Protein AF-A0A3B8JWB8-F1 (afdb_monomer_lite)

Secondary structure (DSSP, 8-state):
-----TT-HHHHHHHHTT-PPPP--GGGSHHHHHHHHHHHHHTTS--SHHHHHHHHHTSHHHHTT----HHHHHHHHHHTTSEEPPPSSSTT-TT--EE-HHHHHHHHHH---GGG-S--------

Foldseek 3Di:
DDDDPPVPVVVVVVVVVVDDDDDDDPLLDQLVVLLVVQVCQAVVVAFALVSSVVVCCPDPCVVVVSHPDSNVQVVLCCLQQQKDQDDCPDDDGRGGIHGDPCVCCCNPPPSDHSVPPNDPPDDDDD

Structure (mmCIF, N/CA/C/O backbone):
data_AF-A0A3B8JWB8-F1
#
_entry.id   AF-A0A3B8JWB8-F1
#
loop_
_atom_site.group_PDB
_atom_site.id
_atom_site.type_symbol
_atom_site.label_atom_id
_atom_site.label_alt_id
_atom_site.label_comp_id
_atom_site.label_asym_id
_atom_site.label_entity_id
_atom_site.label_seq_id
_atom_site.pdbx_PDB_ins_code
_atom_site.Cartn_x
_atom_site.Cartn_y
_atom_site.Cartn_z
_atom_site.occupancy
_atom_site.B_iso_or_equiv
_atom_site.auth_seq_id
_atom_site.auth_comp_id
_atom_site.auth_asym_id
_atom_site.auth_atom_id
_atom_site.pdbx_PDB_model_num
ATOM 1 N N . MET A 1 1 ? 32.759 -2.093 -20.217 1.00 49.91 1 MET A N 1
ATOM 2 C CA . MET A 1 1 ? 32.589 -2.837 -21.485 1.00 49.91 1 MET A CA 1
ATOM 3 C C . MET A 1 1 ? 31.360 -3.727 -21.332 1.00 49.91 1 MET A C 1
ATOM 5 O O . MET A 1 1 ? 31.339 -4.521 -20.402 1.00 49.91 1 MET A O 1
ATOM 9 N N . LEU A 1 2 ? 30.308 -3.534 -22.136 1.00 58.00 2 LEU A N 1
ATOM 10 C CA . LEU A 1 2 ? 29.061 -4.302 -22.014 1.00 58.00 2 LEU A CA 1
ATOM 11 C C . LEU A 1 2 ? 29.208 -5.618 -22.796 1.00 58.00 2 LEU A C 1
ATOM 13 O O . LEU A 1 2 ? 29.327 -5.595 -24.020 1.00 58.00 2 LEU A O 1
ATOM 17 N N . ILE A 1 3 ? 29.237 -6.759 -22.108 1.00 72.62 3 ILE A N 1
ATOM 18 C CA . ILE A 1 3 ? 29.270 -8.078 -22.755 1.00 72.62 3 ILE A CA 1
ATOM 19 C C . ILE A 1 3 ? 27.821 -8.473 -23.054 1.00 72.62 3 ILE A C 1
ATOM 21 O O . ILE A 1 3 ? 27.103 -8.941 -22.175 1.00 72.62 3 ILE A O 1
ATOM 25 N N . ALA A 1 4 ? 27.372 -8.240 -24.289 1.00 67.62 4 ALA A N 1
ATOM 26 C CA . ALA A 1 4 ? 26.043 -8.648 -24.738 1.00 67.62 4 ALA A CA 1
ATOM 27 C C . ALA A 1 4 ? 26.100 -10.036 -25.412 1.00 67.62 4 ALA A C 1
ATOM 29 O O . ALA A 1 4 ? 26.981 -10.275 -26.247 1.00 67.62 4 ALA A O 1
ATOM 30 N N . PRO A 1 5 ? 25.165 -10.955 -25.110 1.00 70.38 5 PRO A N 1
ATOM 31 C CA . PRO A 1 5 ? 25.102 -12.257 -25.764 1.00 70.38 5 PRO A CA 1
ATOM 32 C C . PRO A 1 5 ? 24.931 -12.123 -27.286 1.00 70.38 5 PRO A C 1
ATOM 34 O O . PRO A 1 5 ? 24.107 -11.342 -27.766 1.00 70.38 5 PRO A O 1
ATOM 37 N N . ARG A 1 6 ? 25.665 -12.929 -28.069 1.00 67.94 6 ARG A N 1
ATOM 38 C CA . ARG A 1 6 ? 25.719 -12.830 -29.548 1.00 67.94 6 ARG A CA 1
ATOM 39 C C . ARG A 1 6 ? 24.367 -13.007 -30.263 1.00 67.94 6 ARG A C 1
ATOM 41 O O . ARG A 1 6 ? 24.278 -12.658 -31.438 1.00 67.94 6 ARG A O 1
ATOM 48 N N . TRP A 1 7 ? 23.343 -13.525 -29.584 1.00 71.94 7 TRP A N 1
ATOM 49 C CA . TRP A 1 7 ? 21.997 -13.777 -30.116 1.00 71.94 7 TRP A CA 1
ATOM 50 C C . TRP A 1 7 ? 21.035 -12.584 -29.971 1.00 71.94 7 TRP A C 1
ATOM 52 O O . TRP A 1 7 ? 20.008 -12.552 -30.637 1.00 71.94 7 TRP A O 1
ATOM 62 N N . LYS A 1 8 ? 21.395 -11.552 -29.194 1.00 70.25 8 LYS A N 1
ATOM 63 C CA . LYS A 1 8 ? 20.576 -10.348 -28.956 1.00 70.25 8 LYS A CA 1
ATOM 64 C C . LYS A 1 8 ? 21.179 -9.090 -29.596 1.00 70.25 8 LYS A C 1
ATOM 66 O O . LYS A 1 8 ? 21.226 -8.018 -28.999 1.00 70.25 8 LYS A O 1
ATOM 71 N N . LYS A 1 9 ? 21.668 -9.201 -30.839 1.00 67.44 9 LYS A N 1
ATOM 72 C CA . LYS A 1 9 ? 22.341 -8.088 -31.550 1.00 67.44 9 LYS A CA 1
ATOM 73 C C . LYS A 1 9 ? 21.443 -6.866 -31.771 1.00 67.44 9 LYS A C 1
ATOM 75 O O . LYS A 1 9 ? 21.947 -5.747 -31.750 1.00 67.44 9 LYS A O 1
ATOM 80 N N . ALA A 1 10 ? 20.144 -7.070 -32.000 1.00 69.50 10 ALA A N 1
ATOM 81 C CA . ALA A 1 10 ? 19.186 -5.977 -32.176 1.00 69.50 10 ALA A CA 1
ATOM 82 C C . ALA A 1 10 ? 18.966 -5.204 -30.863 1.00 69.50 10 ALA A C 1
ATOM 84 O O . ALA A 1 10 ? 19.037 -3.980 -30.845 1.00 69.50 10 ALA A O 1
ATOM 85 N N . GLU A 1 11 ? 18.808 -5.922 -29.752 1.00 72.56 11 GLU A N 1
ATOM 86 C CA . GLU A 1 11 ? 18.607 -5.347 -28.417 1.00 72.56 11 GLU A CA 1
ATOM 87 C C . GLU A 1 11 ? 19.884 -4.686 -27.876 1.00 72.56 11 GLU A C 1
ATOM 89 O O . GLU A 1 11 ? 19.822 -3.638 -27.239 1.00 72.56 11 GLU A O 1
ATOM 94 N N . ALA A 1 12 ? 21.066 -5.215 -28.213 1.00 74.12 12 ALA A N 1
ATOM 95 C CA . ALA A 1 12 ? 22.348 -4.595 -27.874 1.00 74.12 12 ALA A CA 1
ATOM 96 C C . ALA A 1 12 ? 22.485 -3.166 -28.436 1.00 74.12 12 ALA A C 1
ATOM 98 O O . ALA A 1 12 ? 23.050 -2.302 -27.769 1.00 74.12 12 ALA A O 1
ATOM 99 N N . ARG A 1 13 ? 21.928 -2.879 -29.626 1.00 75.50 13 ARG A N 1
ATOM 100 C CA . ARG A 1 13 ? 21.906 -1.509 -30.181 1.00 75.50 13 ARG A CA 1
ATOM 101 C C . ARG A 1 13 ? 21.033 -0.563 -29.356 1.00 75.50 13 ARG A C 1
ATOM 103 O O . ARG A 1 13 ? 21.373 0.609 -29.239 1.00 75.50 13 ARG A O 1
ATOM 110 N N . ILE A 1 14 ? 19.945 -1.063 -28.767 1.00 78.25 14 ILE A N 1
ATOM 111 C CA . ILE A 1 14 ? 19.056 -0.274 -27.902 1.00 78.25 14 ILE A CA 1
ATOM 112 C C . ILE A 1 14 ? 19.799 0.112 -26.620 1.00 78.25 14 ILE A C 1
ATOM 114 O O . ILE A 1 14 ? 19.824 1.290 -26.273 1.00 78.25 14 ILE A O 1
ATOM 118 N N . TYR A 1 15 ? 20.506 -0.828 -25.985 1.00 80.06 15 TYR A N 1
ATOM 119 C CA . TYR A 1 15 ? 21.334 -0.525 -24.810 1.00 80.06 15 TYR A CA 1
ATOM 120 C C . TYR A 1 15 ? 22.441 0.495 -25.108 1.00 80.06 15 TYR A C 1
ATOM 122 O O . TYR A 1 15 ? 22.682 1.393 -24.307 1.00 80.06 15 TYR A O 1
ATOM 130 N N . LEU A 1 16 ? 23.082 0.400 -26.277 1.00 83.69 16 LEU A N 1
ATOM 131 C CA . LEU A 1 16 ? 24.103 1.363 -26.708 1.00 83.69 16 LEU A CA 1
ATOM 132 C C . LEU A 1 16 ? 23.531 2.754 -27.003 1.00 83.69 16 LEU A C 1
ATOM 134 O O . LEU A 1 16 ? 24.251 3.740 -26.885 1.00 83.69 16 LEU A O 1
ATOM 138 N N . SER A 1 17 ? 22.247 2.848 -27.358 1.00 84.88 17 SER A N 1
ATOM 139 C CA . SER A 1 17 ? 21.582 4.135 -27.582 1.00 84.88 17 SER A CA 1
ATOM 140 C C . SER A 1 17 ? 21.346 4.930 -26.291 1.00 84.88 17 SER A C 1
ATOM 142 O O . SER A 1 17 ? 20.949 6.090 -26.363 1.00 84.88 17 SER A O 1
ATOM 144 N N . GLY A 1 18 ? 21.558 4.316 -25.116 1.00 83.88 18 GLY A N 1
ATOM 145 C CA . GLY A 1 18 ? 21.389 4.952 -23.806 1.00 83.88 18 GLY A CA 1
ATOM 146 C C . GLY A 1 18 ? 19.941 5.322 -23.463 1.00 83.88 18 GLY A C 1
ATOM 147 O O . GLY A 1 18 ? 19.693 5.957 -22.441 1.00 83.88 18 GLY A O 1
ATOM 148 N N . LYS A 1 19 ? 18.974 4.938 -24.304 1.00 84.44 19 LYS A N 1
ATOM 149 C CA . LYS A 1 19 ? 17.546 5.155 -24.070 1.00 84.44 19 LYS A CA 1
ATOM 150 C C . LYS A 1 19 ? 16.994 3.996 -23.251 1.00 84.44 19 LYS A C 1
ATOM 152 O O . LYS A 1 19 ? 16.686 2.937 -23.792 1.00 84.44 19 LYS A O 1
ATOM 157 N N . PHE A 1 20 ? 16.892 4.205 -21.946 1.00 86.62 20 PHE A N 1
ATOM 158 C CA . PHE A 1 20 ? 16.265 3.253 -21.035 1.00 86.62 20 PHE A CA 1
ATOM 159 C C . PHE A 1 20 ? 14.758 3.484 -20.953 1.00 86.62 20 PHE A C 1
ATOM 161 O O . PHE A 1 20 ? 14.265 4.590 -21.186 1.00 86.62 20 PHE A O 1
ATOM 168 N N . GLU A 1 21 ? 14.022 2.427 -20.618 1.00 87.31 21 GLU A N 1
ATOM 169 C CA . GLU A 1 21 ? 12.592 2.542 -20.363 1.00 87.31 21 GLU A CA 1
ATOM 170 C C . GLU A 1 21 ? 12.332 3.435 -19.139 1.00 87.31 21 GLU A C 1
ATOM 172 O O . GLU A 1 21 ? 13.080 3.379 -18.157 1.00 87.31 21 GLU A O 1
ATOM 177 N N . PRO A 1 22 ? 11.270 4.258 -19.164 1.00 89.38 22 PRO A N 1
ATOM 178 C CA . PRO A 1 22 ? 10.916 5.077 -18.017 1.00 89.38 22 PRO A CA 1
ATOM 179 C C . PRO A 1 22 ? 10.487 4.192 -16.843 1.00 89.38 22 PRO A C 1
ATOM 181 O O . PRO A 1 22 ? 9.680 3.272 -17.005 1.00 89.38 22 PRO A O 1
ATOM 184 N N . ILE A 1 23 ? 10.973 4.516 -15.643 1.00 92.31 23 ILE A N 1
ATOM 185 C CA . ILE A 1 23 ? 10.568 3.840 -14.406 1.00 92.31 23 ILE A CA 1
ATOM 186 C C . ILE A 1 23 ? 9.094 4.151 -14.147 1.00 92.31 23 ILE A C 1
ATOM 188 O O . ILE A 1 23 ? 8.706 5.311 -14.004 1.00 92.31 23 ILE A O 1
ATOM 192 N N . LYS A 1 24 ? 8.260 3.114 -14.078 1.00 94.25 24 LYS A N 1
ATOM 193 C CA . LYS A 1 24 ? 6.827 3.231 -13.783 1.00 94.25 24 LYS A CA 1
ATOM 194 C C . LYS A 1 24 ? 6.554 2.729 -12.374 1.00 94.25 24 LYS A C 1
ATOM 196 O O . LYS A 1 24 ? 7.075 1.688 -11.981 1.00 94.25 24 LYS A O 1
ATOM 201 N N . SER A 1 25 ? 5.708 3.440 -11.635 1.00 93.88 25 SER A N 1
ATOM 202 C CA . SER A 1 25 ? 5.298 2.991 -10.307 1.00 93.88 25 SER A CA 1
ATOM 203 C C . SER A 1 25 ? 4.397 1.757 -10.385 1.00 93.88 25 SER A C 1
ATOM 205 O O . SER A 1 25 ? 3.350 1.776 -11.041 1.00 93.88 25 SER A O 1
ATOM 207 N N . ALA A 1 26 ? 4.765 0.701 -9.660 1.00 92.06 26 ALA A N 1
ATOM 208 C CA . ALA A 1 26 ? 3.932 -0.488 -9.503 1.00 92.06 26 ALA A CA 1
ATOM 209 C C . ALA A 1 26 ? 2.666 -0.218 -8.667 1.00 92.06 26 ALA A C 1
ATOM 211 O O . ALA A 1 26 ? 1.685 -0.936 -8.824 1.00 92.06 26 ALA A O 1
ATOM 212 N N . LEU A 1 27 ? 2.637 0.859 -7.866 1.00 93.12 27 LEU A N 1
ATOM 213 C CA . LEU A 1 27 ? 1.452 1.269 -7.092 1.00 93.12 27 LEU A CA 1
ATOM 214 C C . LEU A 1 27 ? 0.273 1.714 -7.960 1.00 93.12 27 LEU A C 1
ATOM 216 O O . LEU A 1 27 ? -0.839 1.850 -7.466 1.00 93.12 27 LEU A O 1
ATOM 220 N N . SER A 1 28 ? 0.498 1.898 -9.263 1.00 92.56 28 SER A N 1
ATOM 221 C CA . SER A 1 28 ? -0.592 2.062 -10.227 1.00 92.56 28 SER A CA 1
ATOM 222 C C . SER A 1 28 ? -1.481 0.818 -10.353 1.00 92.56 28 SER A C 1
ATOM 224 O O . SER A 1 28 ? -2.603 0.904 -10.846 1.00 92.56 28 SER A O 1
ATOM 226 N N . GLN A 1 29 ? -1.001 -0.348 -9.912 1.00 91.31 29 GLN A N 1
ATOM 227 C CA . GLN A 1 29 ? -1.774 -1.583 -9.911 1.00 91.31 29 GLN A CA 1
ATOM 228 C C . GLN A 1 29 ? -2.625 -1.681 -8.633 1.00 91.31 29 GLN A C 1
ATOM 230 O O . GLN A 1 29 ? -2.065 -1.646 -7.537 1.00 91.31 29 GLN A O 1
ATOM 235 N N . PRO A 1 30 ? -3.950 -1.906 -8.736 1.00 89.50 30 PRO A N 1
ATOM 236 C CA . PRO A 1 30 ? -4.831 -1.992 -7.567 1.00 89.50 30 PRO A CA 1
ATOM 237 C C . PRO A 1 30 ? -4.437 -3.073 -6.554 1.00 89.50 30 PRO A C 1
ATOM 239 O O . PRO A 1 30 ? -4.648 -2.897 -5.361 1.00 89.50 30 PRO A O 1
ATOM 242 N N . VAL A 1 31 ? -3.854 -4.185 -7.017 1.00 88.88 31 VAL A N 1
ATOM 243 C CA . VAL A 1 31 ? -3.339 -5.246 -6.135 1.00 88.88 31 VAL A CA 1
ATOM 244 C C . VAL A 1 31 ? -2.184 -4.720 -5.293 1.00 88.88 31 VAL A C 1
ATOM 246 O O . VAL A 1 31 ? -2.240 -4.805 -4.076 1.00 88.88 31 VAL A O 1
ATOM 249 N N . ALA A 1 32 ? -1.180 -4.106 -5.924 1.00 91.25 32 ALA A N 1
ATOM 250 C CA . ALA A 1 32 ? -0.029 -3.552 -5.217 1.00 91.25 32 ALA A CA 1
ATOM 251 C C . ALA A 1 32 ? -0.440 -2.452 -4.225 1.00 91.25 32 ALA A C 1
ATOM 253 O O . ALA A 1 32 ? 0.119 -2.369 -3.134 1.00 91.25 32 ALA A O 1
ATOM 254 N N . LEU A 1 33 ? -1.433 -1.629 -4.580 1.00 92.81 33 LEU A N 1
ATOM 255 C CA . LEU A 1 33 ? -1.968 -0.618 -3.670 1.00 92.81 33 LEU A CA 1
ATOM 256 C C . LEU A 1 33 ? -2.698 -1.250 -2.476 1.00 92.81 33 LEU A C 1
ATOM 258 O O . LEU A 1 33 ? -2.438 -0.856 -1.345 1.00 92.81 33 LEU A O 1
ATOM 262 N N . ALA A 1 34 ? -3.540 -2.265 -2.691 1.00 92.06 34 ALA A N 1
ATOM 263 C CA . ALA A 1 34 ? -4.193 -2.990 -1.600 1.00 92.06 34 ALA A CA 1
ATOM 264 C C . ALA A 1 34 ? -3.175 -3.662 -0.660 1.00 92.06 34 ALA A C 1
ATOM 266 O O . ALA A 1 34 ? -3.319 -3.597 0.560 1.00 92.06 34 ALA A O 1
ATOM 267 N N . GLU A 1 35 ? -2.109 -4.251 -1.215 1.00 92.06 35 GLU A N 1
ATOM 268 C CA . GLU A 1 35 ? -1.007 -4.814 -0.428 1.00 92.06 35 GLU A CA 1
ATOM 269 C C . GLU A 1 35 ? -0.341 -3.749 0.456 1.00 92.06 35 GLU A C 1
ATOM 271 O O . GLU A 1 35 ? -0.125 -3.985 1.647 1.00 92.06 35 GLU A O 1
ATOM 276 N N . GLN A 1 36 ? -0.064 -2.563 -0.095 1.00 93.94 36 GLN A N 1
ATOM 277 C CA . GLN A 1 36 ? 0.514 -1.465 0.682 1.00 93.94 36 GLN A CA 1
ATOM 278 C C . GLN A 1 36 ? -0.450 -0.894 1.721 1.00 93.94 36 GLN A C 1
ATOM 280 O O . GLN A 1 36 ? -0.015 -0.616 2.833 1.00 93.94 36 GLN A O 1
ATOM 285 N N . ILE A 1 37 ? -1.746 -0.768 1.418 1.00 94.50 37 ILE A N 1
ATOM 286 C CA . ILE A 1 37 ? -2.756 -0.339 2.398 1.00 94.50 37 ILE A CA 1
ATOM 287 C C . ILE A 1 37 ? -2.744 -1.279 3.609 1.00 94.50 37 ILE A C 1
ATOM 289 O O . ILE A 1 37 ? -2.713 -0.822 4.750 1.00 94.50 37 ILE A O 1
ATOM 293 N N . ILE A 1 38 ? -2.699 -2.597 3.384 1.00 93.31 38 ILE A N 1
ATOM 294 C CA . ILE A 1 38 ? -2.595 -3.564 4.483 1.00 93.31 38 ILE A CA 1
ATOM 295 C C . ILE A 1 38 ? -1.300 -3.384 5.272 1.00 93.31 38 ILE A C 1
ATOM 297 O O . ILE A 1 38 ? -1.345 -3.417 6.499 1.00 93.31 38 ILE A O 1
ATOM 301 N N . ALA A 1 39 ? -0.159 -3.187 4.609 1.00 92.56 39 ALA A N 1
ATOM 302 C CA . ALA A 1 39 ? 1.116 -2.977 5.292 1.00 92.56 39 ALA A CA 1
ATOM 303 C C . ALA A 1 39 ? 1.109 -1.701 6.160 1.00 92.56 39 ALA A C 1
ATOM 305 O O . ALA A 1 39 ? 1.528 -1.739 7.319 1.00 92.56 39 ALA A O 1
ATOM 306 N N . GLU A 1 40 ? 0.572 -0.601 5.636 1.00 94.31 40 GLU A N 1
ATOM 307 C CA . GLU A 1 40 ? 0.437 0.694 6.314 1.00 94.31 40 GLU A CA 1
ATOM 308 C C . GLU A 1 40 ? -0.459 0.607 7.556 1.00 94.31 40 GLU A C 1
ATOM 310 O O . GLU A 1 40 ? -0.087 1.060 8.642 1.00 94.31 40 GLU A O 1
ATOM 315 N N . VAL A 1 41 ? -1.620 -0.042 7.427 1.00 93.75 41 VAL A N 1
ATOM 316 C CA . VAL A 1 41 ? -2.561 -0.203 8.543 1.00 93.75 41 VAL A CA 1
ATOM 317 C C . VAL A 1 41 ? -2.048 -1.225 9.563 1.00 93.75 41 VAL A C 1
ATOM 319 O O . VAL A 1 41 ? -2.126 -0.986 10.767 1.00 93.75 41 VAL A O 1
ATOM 322 N N . ALA A 1 42 ? -1.471 -2.349 9.122 1.00 91.25 42 ALA A N 1
ATOM 323 C CA . ALA A 1 42 ? -0.948 -3.385 10.020 1.00 91.25 42 ALA A CA 1
ATOM 324 C C . ALA A 1 42 ? 0.262 -2.912 10.838 1.00 91.25 42 ALA A C 1
ATOM 326 O O . ALA A 1 42 ? 0.429 -3.334 11.981 1.00 91.25 42 ALA A O 1
ATOM 327 N N . SER A 1 43 ? 1.096 -2.039 10.269 1.00 89.50 43 SER A N 1
ATOM 328 C CA . SER A 1 43 ? 2.216 -1.405 10.979 1.00 89.50 43 SER A CA 1
ATOM 329 C C . SER A 1 43 ? 1.778 -0.230 11.863 1.00 89.50 43 SER A C 1
ATOM 331 O O . SER A 1 43 ? 2.561 0.253 12.679 1.00 89.50 43 SER A O 1
ATOM 333 N N . GLY A 1 44 ? 0.522 0.215 11.738 1.00 89.88 44 GLY A N 1
ATOM 334 C CA . GLY A 1 44 ? -0.043 1.318 12.509 1.00 89.88 44 GLY A CA 1
ATOM 335 C C . GLY A 1 44 ? 0.454 2.703 12.087 1.00 89.88 44 GLY A C 1
ATOM 336 O O . GLY A 1 44 ? 0.236 3.655 12.848 1.00 89.88 44 GLY A O 1
ATOM 337 N N . LEU A 1 45 ? 1.102 2.802 10.917 1.00 91.12 45 LEU A N 1
ATOM 338 C CA . LEU A 1 45 ? 1.580 4.043 10.299 1.00 91.12 45 LEU A CA 1
ATOM 339 C C . LEU A 1 45 ? 0.416 4.896 9.791 1.00 91.12 45 LEU A C 1
ATOM 341 O O . LEU A 1 45 ? 0.387 6.102 10.029 1.00 91.12 45 LEU A O 1
ATOM 345 N N . SER A 1 46 ? -0.576 4.247 9.182 1.00 93.56 46 SER A N 1
ATOM 346 C CA . SER A 1 46 ? -1.807 4.885 8.725 1.00 93.56 46 SER A CA 1
ATOM 347 C C . SER A 1 46 ? -3.006 4.256 9.427 1.00 93.56 46 SER A C 1
ATOM 349 O O . SER A 1 46 ? -3.176 3.040 9.436 1.00 93.56 46 SER A O 1
ATOM 351 N N . ARG A 1 47 ? -3.837 5.086 10.056 1.00 90.69 47 ARG A N 1
ATOM 352 C CA . ARG A 1 47 ? -4.943 4.652 10.921 1.00 90.69 47 ARG A CA 1
ATOM 353 C C . ARG A 1 47 ? -6.304 5.088 10.407 1.00 90.69 47 ARG A C 1
ATOM 355 O O . ARG A 1 47 ? -7.293 4.581 10.904 1.00 90.69 47 ARG A O 1
ATOM 362 N N . SER A 1 48 ? -6.374 5.974 9.421 1.00 91.25 48 SER A N 1
ATOM 363 C CA . SER A 1 48 ? -7.635 6.387 8.802 1.00 91.25 48 SER A CA 1
ATOM 364 C C . SER A 1 48 ? -7.510 6.433 7.277 1.00 91.25 48 SER A C 1
ATOM 366 O O . SER A 1 48 ? -6.386 6.524 6.763 1.00 91.25 48 SER A O 1
ATOM 368 N N . PRO A 1 49 ? -8.633 6.407 6.536 1.00 91.00 49 PRO A N 1
ATOM 369 C CA . PRO A 1 49 ? -8.623 6.572 5.083 1.00 91.00 49 PRO A CA 1
ATOM 370 C C . PRO A 1 49 ? -7.903 7.852 4.641 1.00 91.00 49 PRO A C 1
ATOM 372 O O . PRO A 1 49 ? -7.103 7.827 3.713 1.00 91.00 49 PRO A O 1
ATOM 375 N N . GLN A 1 50 ? -8.088 8.958 5.366 1.00 91.50 50 GLN A N 1
ATOM 376 C CA . GLN A 1 50 ? -7.453 10.239 5.046 1.00 91.50 50 GLN A CA 1
ATOM 377 C C . GLN A 1 50 ? -5.932 10.188 5.232 1.00 91.50 50 GLN A C 1
ATOM 379 O O . GLN A 1 50 ? -5.192 10.783 4.449 1.00 91.50 50 GLN A O 1
ATOM 384 N N . GLN A 1 51 ? -5.447 9.462 6.247 1.00 93.50 51 GLN A N 1
ATOM 385 C CA . GLN A 1 51 ? -4.011 9.246 6.431 1.00 93.50 51 GLN A CA 1
ATOM 386 C C . GLN A 1 51 ? -3.432 8.400 5.297 1.00 93.50 51 GLN A C 1
ATOM 388 O O . GLN A 1 51 ? -2.389 8.762 4.763 1.00 93.50 51 GLN A O 1
ATOM 393 N N . LEU A 1 52 ? -4.134 7.344 4.872 1.00 94.50 52 LEU A N 1
ATOM 394 C CA . LEU A 1 52 ? -3.732 6.542 3.713 1.00 94.50 52 LEU A CA 1
ATOM 395 C C . LEU A 1 52 ? -3.654 7.407 2.447 1.00 94.50 52 LEU A C 1
ATOM 397 O O . LEU A 1 52 ? -2.626 7.405 1.771 1.00 94.50 52 LEU A O 1
ATOM 401 N N . SER A 1 53 ? -4.694 8.194 2.156 1.00 94.69 53 SER A N 1
ATOM 402 C CA . SER A 1 53 ? -4.718 9.114 1.011 1.00 94.69 53 SER A CA 1
ATOM 403 C C . SER A 1 53 ? -3.550 10.101 1.054 1.00 94.69 53 SER A C 1
ATOM 405 O O . SER A 1 53 ? -2.846 10.265 0.057 1.00 94.69 53 SER A O 1
ATOM 407 N N . SER A 1 54 ? -3.285 10.703 2.218 1.00 94.75 54 SER A N 1
ATOM 408 C CA . SER A 1 54 ? -2.149 11.608 2.425 1.00 94.75 54 SER A CA 1
ATOM 409 C C . SER A 1 54 ? -0.808 10.916 2.149 1.00 94.75 54 SER A C 1
ATOM 411 O O . SER A 1 54 ? -0.025 11.394 1.326 1.00 94.75 54 SER A O 1
ATOM 413 N N . THR A 1 55 ? -0.571 9.744 2.742 1.00 95.19 55 THR A N 1
ATOM 414 C CA . THR A 1 55 ? 0.661 8.963 2.555 1.00 95.19 55 THR A CA 1
ATOM 415 C C . THR A 1 55 ? 0.878 8.586 1.088 1.00 95.19 55 THR A C 1
ATOM 417 O O . THR A 1 55 ? 1.956 8.814 0.533 1.00 95.19 55 THR A O 1
ATOM 420 N N . PHE A 1 56 ? -0.145 8.064 0.406 1.00 96.19 56 PHE A N 1
ATOM 421 C CA . PHE A 1 56 ? -0.010 7.646 -0.991 1.00 96.19 56 PHE A CA 1
ATOM 422 C C . PHE A 1 56 ? 0.043 8.815 -1.979 1.00 96.19 56 PHE A C 1
ATOM 424 O O . PHE A 1 56 ? 0.632 8.657 -3.055 1.00 96.19 56 PHE A O 1
ATOM 431 N N . SER A 1 57 ? -0.473 9.996 -1.620 1.00 95.75 57 SER A N 1
ATOM 432 C CA . SER A 1 57 ? -0.340 11.214 -2.433 1.00 95.75 57 SER A CA 1
ATOM 433 C C . SER A 1 57 ? 1.120 11.649 -2.630 1.00 95.75 57 SER A C 1
ATOM 435 O O . SER A 1 57 ? 1.451 12.258 -3.646 1.00 95.75 57 SER A O 1
ATOM 437 N N . ALA A 1 58 ? 2.018 11.262 -1.718 1.00 95.50 58 ALA A N 1
ATOM 438 C CA . ALA A 1 58 ? 3.454 11.518 -1.818 1.00 95.50 58 ALA A CA 1
ATOM 439 C C . ALA A 1 58 ? 4.216 10.455 -2.642 1.00 95.50 58 ALA A C 1
ATOM 441 O O . ALA A 1 58 ? 5.441 10.510 -2.763 1.00 95.50 58 ALA A O 1
ATOM 442 N N . SER A 1 59 ? 3.521 9.464 -3.210 1.00 95.88 59 SER A N 1
ATOM 443 C CA . SER A 1 59 ? 4.151 8.366 -3.948 1.00 95.88 59 SER A CA 1
ATOM 444 C C . SER A 1 59 ? 4.533 8.737 -5.385 1.00 95.88 59 SER A C 1
ATOM 446 O O . SER A 1 59 ? 3.950 9.617 -6.021 1.00 95.88 59 SER A O 1
ATOM 448 N N . LEU A 1 60 ? 5.450 7.957 -5.972 1.00 95.88 60 LEU A N 1
ATOM 449 C CA . LEU A 1 60 ? 5.772 8.060 -7.399 1.00 95.88 60 LEU A CA 1
ATOM 450 C C . LEU A 1 60 ? 4.536 7.844 -8.290 1.00 95.88 60 LEU A C 1
ATOM 452 O O . LEU A 1 60 ? 4.446 8.446 -9.354 1.00 95.88 60 LEU A O 1
ATOM 456 N N . ALA A 1 61 ? 3.576 7.005 -7.878 1.00 95.38 61 ALA A N 1
ATOM 457 C CA . ALA A 1 61 ? 2.346 6.807 -8.651 1.00 95.38 61 ALA A CA 1
ATOM 458 C C . ALA A 1 61 ? 1.490 8.077 -8.691 1.00 95.38 61 ALA A C 1
ATOM 460 O O . ALA A 1 61 ? 0.952 8.399 -9.751 1.00 95.38 61 ALA A O 1
ATOM 461 N N . ALA A 1 62 ? 1.400 8.802 -7.573 1.00 95.44 62 ALA A N 1
ATOM 462 C CA . ALA A 1 62 ? 0.684 10.071 -7.502 1.00 95.44 62 ALA A CA 1
ATOM 463 C C . ALA A 1 62 ? 1.368 11.136 -8.362 1.00 95.44 62 ALA A C 1
ATOM 465 O O . ALA A 1 62 ? 0.715 11.768 -9.190 1.00 95.44 62 ALA A O 1
ATOM 466 N N . TRP A 1 63 ? 2.697 11.249 -8.264 1.00 96.75 63 TRP A N 1
ATOM 467 C CA . TRP A 1 63 ? 3.475 12.158 -9.110 1.00 96.75 63 TRP A CA 1
ATOM 468 C C . TRP A 1 63 ? 3.325 11.844 -10.609 1.00 96.75 63 TRP A C 1
ATOM 470 O O . TRP A 1 63 ? 3.224 12.747 -11.434 1.00 96.75 63 TRP A O 1
ATOM 480 N N . GLN A 1 64 ? 3.236 10.559 -10.968 1.00 96.12 64 GLN A N 1
ATOM 481 C CA . GLN A 1 64 ? 2.979 10.101 -12.339 1.00 96.12 64 GLN A CA 1
ATOM 482 C C . GLN A 1 64 ? 1.499 10.182 -12.761 1.00 96.12 64 GLN A C 1
ATOM 484 O O . GLN A 1 64 ? 1.187 9.748 -13.871 1.00 96.12 64 GLN A O 1
ATOM 489 N N . GLN A 1 65 ? 0.599 10.683 -11.902 1.00 95.44 65 GLN A N 1
ATOM 490 C CA . GLN A 1 65 ? -0.856 10.757 -12.117 1.00 95.44 65 GLN A CA 1
ATOM 491 C C . GLN A 1 65 ? -1.500 9.403 -12.465 1.00 95.44 65 GLN A C 1
ATOM 493 O O . GLN A 1 65 ? -2.440 9.311 -13.252 1.00 95.44 65 GLN A O 1
ATOM 498 N N . LYS A 1 66 ? -0.959 8.323 -11.897 1.00 94.88 66 LYS A N 1
ATOM 499 C CA . LYS A 1 66 ? -1.414 6.938 -12.107 1.00 94.88 66 LYS A CA 1
ATOM 500 C C . LYS A 1 66 ? -1.789 6.235 -10.809 1.00 94.88 66 LYS A C 1
ATOM 502 O O . LYS A 1 66 ? -1.942 5.016 -10.815 1.00 94.88 66 LYS A O 1
ATOM 507 N N . LEU A 1 67 ? -1.879 6.969 -9.703 1.00 94.56 67 LEU A N 1
ATOM 508 C CA . LEU A 1 67 ? -2.359 6.420 -8.445 1.00 94.56 67 LEU A CA 1
ATOM 509 C C . LEU A 1 67 ? -3.865 6.130 -8.577 1.00 94.56 67 LEU A C 1
ATOM 511 O O . LEU A 1 67 ? -4.611 7.035 -8.953 1.00 94.56 67 LEU A O 1
ATOM 515 N N . PRO A 1 68 ? -4.317 4.894 -8.310 1.00 92.44 68 PRO A N 1
ATOM 516 C CA . PRO A 1 68 ? -5.736 4.593 -8.212 1.00 92.44 68 PRO A CA 1
ATOM 517 C C . PRO A 1 68 ? -6.370 5.337 -7.034 1.00 92.44 68 PRO A C 1
ATOM 519 O O . PRO A 1 68 ? -5.681 5.714 -6.091 1.00 92.44 68 PRO A O 1
ATOM 522 N N . ASP A 1 69 ? -7.688 5.495 -7.066 1.00 93.25 69 ASP A N 1
ATOM 523 C CA . ASP A 1 69 ? -8.426 6.080 -5.9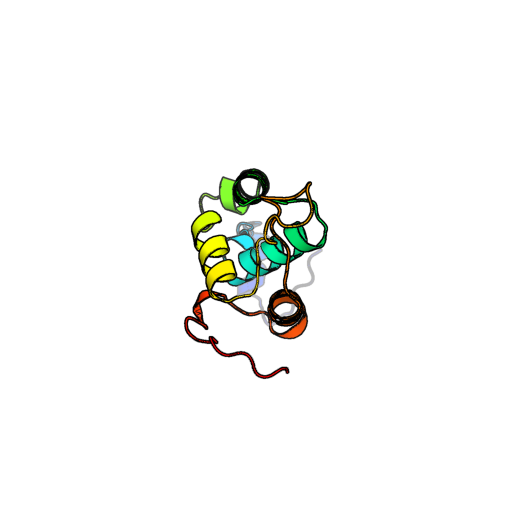50 1.00 93.25 69 ASP A CA 1
ATOM 524 C C . ASP A 1 69 ? -8.259 5.227 -4.678 1.00 93.25 69 ASP A C 1
ATOM 526 O O . ASP A 1 69 ? -8.704 4.075 -4.608 1.00 93.25 69 ASP A O 1
ATOM 530 N N . VAL A 1 70 ? -7.549 5.793 -3.700 1.00 93.75 70 VAL A N 1
ATOM 531 C CA . VAL A 1 70 ? -7.193 5.138 -2.437 1.00 93.75 70 VAL A CA 1
ATOM 532 C C . VAL A 1 70 ? -8.428 4.946 -1.567 1.00 93.75 70 VAL A C 1
ATOM 534 O O . VAL A 1 70 ? -8.561 3.898 -0.934 1.00 93.75 70 VAL A O 1
ATOM 537 N N . GLU A 1 71 ? -9.341 5.916 -1.558 1.00 92.31 71 GLU A N 1
ATOM 538 C CA . GLU A 1 71 ? -10.556 5.864 -0.743 1.00 92.31 71 GLU A CA 1
ATOM 539 C C . GLU A 1 71 ? -11.471 4.763 -1.269 1.00 92.31 71 GLU A C 1
ATOM 541 O O . GLU A 1 71 ? -11.812 3.847 -0.522 1.00 92.31 71 GLU A O 1
ATOM 546 N N . ALA A 1 72 ? -11.714 4.739 -2.581 1.00 91.69 72 ALA A N 1
ATOM 547 C CA . ALA A 1 72 ? -12.534 3.705 -3.210 1.00 91.69 72 ALA A CA 1
ATOM 548 C C . ALA A 1 72 ? -11.978 2.278 -3.016 1.00 91.69 72 ALA A C 1
ATOM 550 O O . ALA A 1 72 ? -12.737 1.315 -2.893 1.00 91.69 72 ALA A O 1
ATOM 551 N N . ILE A 1 73 ? -10.651 2.100 -3.008 1.00 91.88 73 ILE A N 1
ATOM 552 C CA . ILE A 1 73 ? -10.039 0.788 -2.732 1.00 91.88 73 ILE A CA 1
ATOM 553 C C . ILE A 1 73 ? -10.166 0.425 -1.253 1.00 91.88 73 ILE A C 1
ATOM 555 O O . ILE A 1 73 ? -10.429 -0.734 -0.934 1.00 91.88 73 ILE A O 1
ATOM 559 N N . THR A 1 74 ? -10.002 1.395 -0.356 1.00 92.62 74 THR A N 1
ATOM 560 C CA . THR A 1 74 ? -10.154 1.182 1.088 1.00 92.62 74 THR A CA 1
ATOM 561 C C . THR A 1 74 ? -11.590 0.781 1.430 1.00 92.62 74 THR A C 1
ATOM 563 O O . THR A 1 74 ? -11.786 -0.172 2.182 1.00 92.62 74 THR A O 1
ATOM 566 N N . GLU A 1 75 ? -12.586 1.422 0.815 1.00 91.56 75 GLU A N 1
ATOM 567 C CA . GLU A 1 75 ? -14.001 1.047 0.928 1.00 91.56 75 GLU A CA 1
ATOM 568 C C . GLU A 1 75 ? -14.253 -0.385 0.445 1.00 91.56 75 GLU A C 1
ATOM 570 O O . GLU A 1 75 ? -14.802 -1.193 1.190 1.00 91.56 75 GLU A O 1
ATOM 575 N N . GLN A 1 76 ? -13.749 -0.764 -0.734 1.00 91.56 76 GLN A N 1
ATOM 576 C CA . GLN A 1 76 ? -13.854 -2.149 -1.222 1.00 91.56 76 GLN A CA 1
ATOM 577 C C . GLN A 1 76 ? -13.216 -3.159 -0.259 1.00 91.56 76 GLN A C 1
ATOM 579 O O . GLN A 1 76 ? -13.695 -4.281 -0.109 1.00 91.56 76 GLN A O 1
ATOM 584 N N . MET A 1 77 ? -12.113 -2.790 0.393 1.00 91.69 77 MET A N 1
ATOM 585 C CA . MET A 1 77 ? -11.445 -3.645 1.374 1.00 91.69 77 MET A CA 1
ATOM 586 C C . MET A 1 77 ? -12.221 -3.753 2.692 1.00 91.69 77 MET A C 1
ATOM 588 O O . MET A 1 77 ? -12.165 -4.807 3.330 1.00 91.69 77 MET A O 1
ATOM 592 N N . LEU A 1 78 ? -12.940 -2.702 3.095 1.00 91.75 78 LEU A N 1
ATOM 593 C CA . LE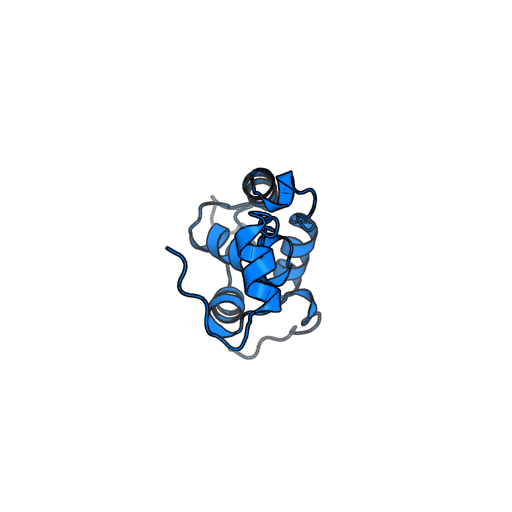U A 1 78 ? -13.878 -2.738 4.219 1.00 91.75 78 LEU A CA 1
ATOM 594 C C . LEU A 1 78 ? -15.066 -3.652 3.896 1.00 91.75 78 LEU A C 1
ATOM 596 O O . LEU A 1 78 ? -15.363 -4.557 4.671 1.00 91.75 78 LEU A O 1
ATOM 600 N N . GLU A 1 79 ? -15.677 -3.491 2.719 1.00 90.69 79 GLU A N 1
ATOM 601 C CA . GLU A 1 79 ? -16.780 -4.341 2.247 1.00 90.69 79 GLU A CA 1
ATOM 602 C C . GLU A 1 79 ? -16.372 -5.818 2.138 1.00 90.69 79 GLU A C 1
ATOM 604 O O . GLU A 1 79 ? -17.130 -6.713 2.511 1.00 90.69 79 GLU A O 1
ATOM 609 N N . ALA A 1 80 ? -15.146 -6.089 1.684 1.00 88.44 80 ALA A N 1
ATOM 610 C CA . ALA A 1 80 ? -14.596 -7.439 1.588 1.00 88.44 80 ALA A CA 1
ATOM 611 C C . ALA A 1 80 ? -14.139 -8.028 2.941 1.00 88.44 80 ALA A C 1
ATOM 613 O O . ALA A 1 80 ? -13.618 -9.146 2.976 1.00 88.44 80 ALA A O 1
ATOM 614 N N . GLY A 1 81 ? -14.266 -7.289 4.050 1.00 90.56 81 GLY A N 1
ATOM 615 C CA . GLY A 1 81 ? -13.839 -7.731 5.381 1.00 90.56 81 GLY A CA 1
ATOM 616 C C . GLY A 1 81 ? -12.321 -7.893 5.530 1.00 90.56 81 GLY A C 1
ATOM 617 O O . GLY A 1 81 ? -11.850 -8.632 6.399 1.00 90.56 81 GLY A O 1
ATOM 618 N N . MET A 1 82 ? -11.526 -7.238 4.680 1.00 90.88 82 MET A N 1
ATOM 619 C CA . MET A 1 82 ? -10.061 -7.192 4.795 1.00 90.88 82 MET A CA 1
ATOM 620 C C . MET A 1 82 ? -9.609 -6.150 5.824 1.00 90.88 82 MET A C 1
ATOM 622 O O . MET A 1 82 ? -8.589 -6.334 6.495 1.00 90.88 82 MET A O 1
ATOM 626 N N . LEU A 1 83 ? -10.388 -5.079 5.957 1.00 92.50 83 LEU A N 1
ATOM 627 C CA . LEU A 1 83 ? -10.240 -4.027 6.955 1.00 92.50 83 LEU A CA 1
ATOM 628 C C . LEU A 1 83 ? -11.501 -3.963 7.819 1.00 92.50 83 LEU A C 1
ATOM 630 O O . LEU A 1 83 ? -12.563 -4.421 7.405 1.00 92.50 83 LEU A O 1
ATOM 634 N N . TYR A 1 84 ? -11.387 -3.390 9.012 1.00 91.19 84 TYR A N 1
ATOM 635 C CA . TYR A 1 84 ? -12.535 -3.092 9.863 1.00 91.19 84 TYR A CA 1
ATOM 636 C C . TYR A 1 84 ? -12.259 -1.895 10.774 1.00 91.19 84 TYR A C 1
ATOM 638 O O . TYR A 1 84 ? -11.105 -1.621 11.123 1.00 91.19 84 TYR A O 1
ATOM 646 N N . CYS A 1 85 ? -13.330 -1.223 11.191 1.00 87.56 85 CYS A N 1
ATOM 647 C CA . CYS A 1 85 ? -13.308 -0.224 12.253 1.00 87.56 85 CYS A CA 1
ATOM 648 C C . CYS A 1 85 ? -13.858 -0.877 13.534 1.00 87.56 85 CYS A C 1
ATOM 650 O O . CYS A 1 85 ? -14.950 -1.444 13.497 1.00 87.56 85 CYS A O 1
ATOM 652 N N . PRO A 1 86 ? -13.108 -0.902 14.648 1.00 81.88 86 PRO A N 1
ATOM 653 C CA . PRO A 1 86 ? -13.590 -1.476 15.899 1.00 81.88 86 PRO A CA 1
ATOM 654 C C . PRO A 1 86 ? -14.684 -0.600 16.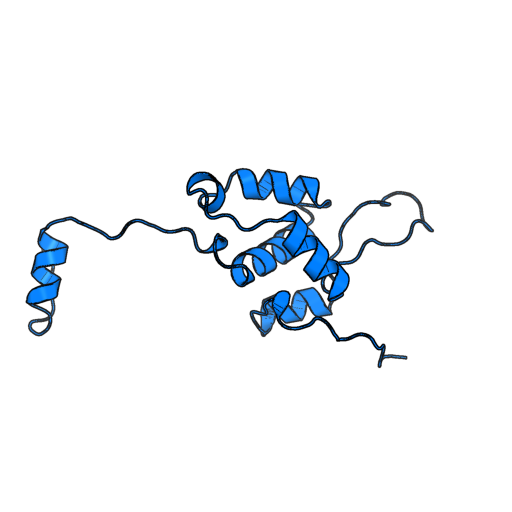530 1.00 81.88 86 PRO A C 1
ATOM 656 O O . PRO A 1 86 ? -14.488 0.599 16.707 1.00 81.88 86 PRO A O 1
ATOM 659 N N . ASP A 1 87 ? -15.801 -1.216 16.929 1.00 67.25 87 ASP A N 1
ATOM 660 C CA . ASP A 1 87 ? -16.908 -0.506 17.576 1.00 67.25 87 ASP A CA 1
ATOM 661 C C . ASP A 1 87 ? -16.559 0.008 18.986 1.00 67.25 87 ASP A C 1
ATOM 663 O O . ASP A 1 87 ? -15.922 -0.655 19.813 1.00 67.25 87 ASP A O 1
ATOM 667 N N . THR A 1 88 ? -17.070 1.206 19.252 1.00 58.94 88 THR A N 1
ATOM 668 C CA . THR A 1 88 ? -16.815 2.176 20.329 1.00 58.94 88 THR A CA 1
ATOM 669 C C . THR A 1 88 ? -17.183 1.744 21.759 1.00 58.94 88 THR A C 1
ATOM 671 O O . THR A 1 88 ? -17.538 2.581 22.582 1.00 58.94 88 THR A O 1
ATOM 674 N N . ASN A 1 89 ? -17.111 0.464 22.125 1.00 55.94 89 ASN A N 1
ATOM 675 C CA . ASN A 1 89 ? -17.533 0.035 23.471 1.00 55.94 89 ASN A CA 1
ATOM 676 C C . ASN A 1 89 ? -16.433 0.075 24.547 1.00 55.94 89 ASN A C 1
ATOM 678 O O . ASN A 1 89 ? -16.708 -0.195 25.716 1.00 55.94 89 ASN A O 1
ATOM 682 N N . LYS A 1 90 ? -15.192 0.435 24.202 1.00 56.12 90 LYS A N 1
ATOM 683 C CA . LYS A 1 90 ? -14.100 0.657 25.165 1.00 56.12 90 LYS A CA 1
ATOM 684 C C . LYS A 1 90 ? -13.265 1.838 24.680 1.00 56.12 90 LYS A C 1
ATOM 686 O O . LYS A 1 90 ? -12.492 1.683 23.743 1.00 56.12 90 LYS A O 1
ATOM 691 N N . GLY A 1 91 ? -13.523 3.013 25.253 1.00 54.84 91 GLY A N 1
ATOM 692 C CA . GLY A 1 91 ? -13.018 4.305 24.789 1.00 54.84 91 GLY A CA 1
ATOM 693 C C . GLY A 1 91 ? -11.528 4.308 24.450 1.00 54.84 91 GLY A C 1
ATOM 694 O O . GLY A 1 91 ? -10.716 3.978 25.302 1.00 54.84 91 GLY A O 1
ATOM 695 N N . GLU A 1 92 ? -11.219 4.634 23.192 1.00 53.78 92 GLU A N 1
ATOM 696 C CA . GLU A 1 92 ? -10.174 5.591 22.772 1.00 53.78 92 GLU A CA 1
ATOM 697 C C . GLU A 1 92 ? -9.938 5.584 21.250 1.00 53.78 92 GLU A C 1
ATOM 699 O O . GLU A 1 92 ? -9.355 6.533 20.744 1.00 53.78 92 GLU A O 1
ATOM 704 N N . ASP A 1 93 ? -10.440 4.601 20.488 1.00 58.34 93 ASP A N 1
ATOM 705 C CA . ASP A 1 93 ? -10.084 4.453 19.063 1.00 58.34 93 ASP A CA 1
ATOM 706 C C . ASP A 1 93 ? -11.268 4.237 18.123 1.00 58.34 93 ASP A C 1
ATOM 708 O O . ASP A 1 93 ? -11.401 3.198 17.481 1.00 58.34 93 AS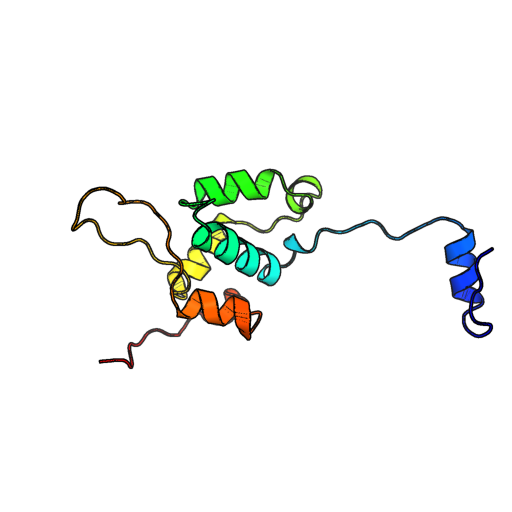P A O 1
ATOM 712 N N . THR A 1 94 ? -12.127 5.246 18.021 1.00 60.84 94 THR A N 1
ATOM 713 C CA . THR A 1 94 ? -13.381 5.175 17.25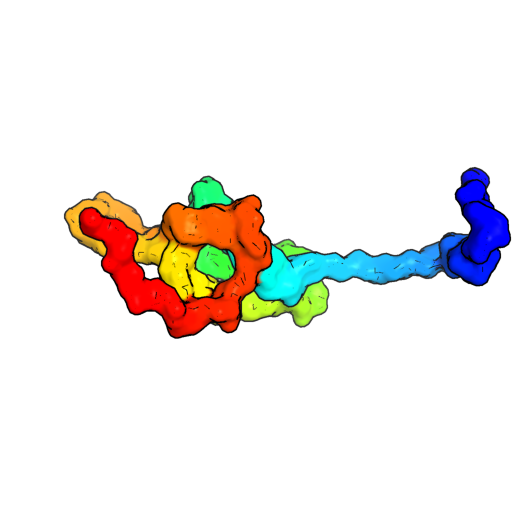4 1.00 60.84 94 THR A CA 1
ATOM 714 C C . THR A 1 94 ? -13.206 5.227 15.743 1.00 60.84 94 THR A C 1
ATOM 716 O O . THR A 1 94 ? -14.161 4.968 15.025 1.00 60.84 94 THR A O 1
ATOM 719 N N . ASP A 1 95 ? -12.010 5.560 15.257 1.00 68.19 95 ASP A N 1
ATOM 720 C CA . ASP A 1 95 ? -11.784 5.816 13.829 1.00 68.19 95 ASP A CA 1
ATOM 721 C C . ASP A 1 95 ? -10.484 5.189 13.308 1.00 68.19 95 ASP A C 1
ATOM 723 O O . ASP A 1 95 ? -9.923 5.596 12.291 1.00 68.19 95 ASP A O 1
ATOM 727 N N . LYS A 1 96 ? -9.958 4.201 14.048 1.00 86.56 96 LYS A N 1
ATOM 728 C CA . LYS A 1 96 ? -8.745 3.491 13.645 1.00 86.56 96 LYS A CA 1
ATOM 729 C C . LYS A 1 96 ? -9.087 2.267 12.812 1.00 86.56 96 LYS A C 1
ATOM 731 O O . LYS A 1 96 ? -9.571 1.265 13.336 1.00 86.56 96 LYS A O 1
ATOM 736 N N . LEU A 1 97 ? -8.729 2.320 11.538 1.00 91.00 97 LEU A N 1
ATOM 737 C CA . LEU A 1 97 ? -8.663 1.162 10.665 1.00 91.00 97 LEU A CA 1
ATOM 738 C C . LEU A 1 97 ? -7.756 0.097 11.278 1.00 91.00 97 LEU A C 1
ATOM 740 O O . LEU A 1 97 ? -6.645 0.373 11.741 1.00 91.00 97 LEU A O 1
ATOM 744 N N . LYS A 1 98 ? -8.233 -1.144 11.246 1.00 92.19 98 LYS A N 1
ATOM 745 C CA . LYS A 1 98 ? -7.455 -2.330 11.588 1.00 92.19 98 LYS A CA 1
ATOM 746 C C . LYS A 1 98 ? -7.568 -3.367 10.485 1.00 92.19 98 LYS A C 1
ATOM 748 O O . LYS A 1 98 ? -8.578 -3.474 9.795 1.00 92.19 98 LYS A O 1
ATOM 753 N N . VAL A 1 99 ? -6.509 -4.154 10.341 1.00 93.44 99 VAL A N 1
ATOM 754 C CA . VAL A 1 99 ? -6.449 -5.261 9.384 1.00 93.44 99 VAL A CA 1
ATOM 755 C C . VAL A 1 99 ? -7.039 -6.517 10.019 1.00 93.44 99 VAL A C 1
ATOM 757 O O . VAL A 1 99 ? -6.710 -6.859 11.157 1.00 93.44 99 VAL A O 1
ATOM 760 N N . THR A 1 100 ? -7.890 -7.236 9.286 1.00 92.62 100 THR A N 1
ATOM 761 C CA . THR A 1 100 ? -8.382 -8.551 9.720 1.00 92.62 100 THR A CA 1
ATOM 762 C C . THR A 1 100 ? -7.359 -9.652 9.429 1.00 92.62 100 THR A C 1
ATOM 764 O O . THR A 1 100 ? -6.476 -9.518 8.580 1.00 92.62 100 THR A O 1
ATOM 767 N N . LYS A 1 101 ? -7.500 -10.819 10.072 1.00 89.44 101 LYS A N 1
ATOM 768 C CA . LYS A 1 101 ? -6.690 -12.001 9.713 1.00 89.44 101 LYS A CA 1
ATOM 769 C C . LYS A 1 101 ? -6.856 -12.381 8.235 1.00 89.44 101 LYS A C 1
ATOM 771 O O . LYS A 1 101 ? -5.890 -12.817 7.612 1.00 89.44 101 LYS A O 1
ATOM 776 N N . LEU A 1 102 ? -8.057 -12.187 7.679 1.00 89.12 102 LEU A N 1
ATOM 777 C CA . LEU A 1 102 ? -8.345 -12.430 6.266 1.00 89.12 102 LEU A CA 1
ATOM 778 C C . LEU A 1 102 ? -7.561 -11.469 5.374 1.00 89.12 102 LEU A C 1
ATOM 780 O O . LEU A 1 102 ? -6.898 -11.932 4.451 1.00 89.12 102 LEU A O 1
ATOM 784 N N . GLY A 1 103 ? -7.566 -10.169 5.683 1.00 85.81 103 GLY A N 1
ATOM 785 C CA . GLY A 1 103 ? -6.765 -9.182 4.960 1.00 85.81 103 GLY A CA 1
ATOM 786 C C . GLY A 1 103 ? -5.280 -9.546 4.966 1.00 85.81 103 GLY A C 1
ATOM 787 O O . GLY A 1 103 ? -4.651 -9.627 3.910 1.00 85.81 103 GLY A O 1
ATOM 788 N N . TRP A 1 104 ? -4.734 -9.875 6.141 1.00 85.06 104 TRP A N 1
ATOM 789 C CA . TRP A 1 104 ? -3.327 -10.256 6.268 1.00 85.06 104 TRP A CA 1
ATOM 790 C C . TRP A 1 104 ? -2.967 -11.469 5.398 1.00 85.06 104 TRP A C 1
ATOM 792 O O . TRP A 1 104 ? -1.976 -11.437 4.673 1.00 85.06 104 TRP A O 1
ATOM 802 N N . VAL A 1 105 ? -3.790 -12.525 5.406 1.00 84.94 105 VAL A N 1
ATOM 803 C CA . VAL A 1 105 ? -3.559 -13.725 4.582 1.00 84.94 105 VAL A CA 1
ATOM 804 C C . VAL A 1 105 ? -3.759 -13.442 3.089 1.00 84.94 105 VAL A C 1
ATOM 806 O O . VAL A 1 105 ? -2.958 -13.903 2.274 1.00 84.94 105 VAL A O 1
ATOM 809 N N . ALA A 1 106 ? -4.782 -12.669 2.719 1.00 81.50 106 ALA A N 1
ATOM 810 C CA . ALA A 1 106 ? -5.084 -12.326 1.330 1.00 81.50 106 ALA A CA 1
ATOM 811 C C . ALA A 1 106 ? -3.907 -11.611 0.650 1.00 81.50 106 ALA A C 1
ATOM 813 O O . ALA A 1 106 ? -3.548 -11.939 -0.483 1.00 81.50 106 ALA A O 1
ATOM 814 N N . VAL A 1 107 ? -3.255 -10.697 1.367 1.00 75.19 107 VAL A N 1
ATOM 815 C CA . VAL A 1 107 ? -2.079 -9.971 0.876 1.00 75.19 107 VAL A CA 1
ATOM 816 C C . VAL A 1 107 ? -0.801 -10.799 1.011 1.00 75.19 107 VAL A C 1
ATOM 818 O O . VAL A 1 107 ? -0.086 -10.977 0.028 1.00 75.19 107 VAL A O 1
ATOM 821 N N . ALA A 1 108 ? -0.527 -11.383 2.182 1.00 70.19 108 ALA A N 1
ATOM 822 C CA . ALA A 1 108 ? 0.752 -12.052 2.437 1.00 70.19 108 ALA A CA 1
ATOM 823 C C . ALA A 1 108 ? 0.931 -13.367 1.663 1.00 70.19 108 ALA A C 1
ATOM 825 O O . ALA A 1 108 ? 2.052 -13.734 1.313 1.00 70.19 108 ALA A O 1
ATOM 826 N N . LYS A 1 109 ? -0.153 -14.117 1.431 1.00 62.72 109 LYS A N 1
ATOM 827 C CA . LYS A 1 109 ? -0.083 -15.467 0.846 1.00 62.72 109 LYS A CA 1
ATOM 828 C C . LYS A 1 109 ? -0.617 -15.529 -0.576 1.00 62.72 109 LYS A C 1
ATOM 830 O O . LYS A 1 109 ? -0.156 -16.369 -1.344 1.00 62.72 109 LYS A O 1
ATOM 835 N N . LEU A 1 110 ? -1.592 -14.689 -0.915 1.00 61.84 110 LEU A N 1
ATOM 836 C CA . LEU A 1 110 ? -2.405 -14.904 -2.109 1.00 61.84 110 LEU A CA 1
ATOM 837 C C . LEU A 1 110 ? -2.327 -13.763 -3.144 1.00 61.84 110 LEU A C 1
ATOM 839 O O . LEU A 1 110 ? -2.879 -13.930 -4.229 1.00 61.84 110 LEU A O 1
ATOM 843 N N . LYS A 1 111 ? -1.628 -12.649 -2.851 1.00 66.38 111 LYS A N 1
ATOM 844 C CA . LYS A 1 111 ? -1.499 -11.464 -3.732 1.00 66.38 111 LYS A CA 1
ATOM 845 C C . LYS A 1 111 ? -2.847 -11.020 -4.315 1.00 66.38 111 LYS A C 1
ATOM 847 O O . LYS A 1 111 ? -3.019 -10.887 -5.531 1.00 66.38 111 LYS A O 1
ATOM 852 N N . PHE A 1 112 ? -3.849 -10.913 -3.444 1.00 64.25 112 PHE A N 1
ATOM 853 C CA . PHE A 1 112 ? -5.239 -10.765 -3.866 1.00 64.25 112 PHE A CA 1
ATOM 854 C C . PHE A 1 112 ? -5.631 -9.342 -4.262 1.00 64.25 112 PHE A C 1
ATOM 856 O O . PHE A 1 112 ? -5.163 -8.364 -3.690 1.00 64.25 112 PHE A O 1
ATOM 863 N N . SER A 1 113 ? -6.568 -9.235 -5.212 1.00 58.69 113 SER A N 1
ATOM 864 C CA . SER A 1 113 ? -7.235 -7.975 -5.563 1.00 58.69 113 SER A CA 1
ATOM 865 C C . SER A 1 113 ? -8.588 -7.856 -4.849 1.00 58.69 113 SER A C 1
ATOM 867 O O . SER A 1 113 ? -9.385 -8.793 -4.974 1.00 58.69 113 SER A O 1
ATOM 869 N N . PRO A 1 114 ? -8.911 -6.710 -4.216 1.00 57.41 114 PRO A N 1
ATOM 870 C CA . PRO A 1 114 ? -10.223 -6.462 -3.602 1.00 57.41 114 PRO A CA 1
ATOM 871 C C . PRO A 1 114 ? -11.398 -6.610 -4.583 1.00 57.41 114 PRO A C 1
ATOM 873 O O . PRO A 1 114 ? -12.448 -7.135 -4.231 1.00 57.41 114 PRO A O 1
ATOM 876 N N . ARG A 1 115 ? -11.192 -6.274 -5.867 1.00 56.31 115 ARG A N 1
ATOM 877 C CA . ARG A 1 115 ? -12.233 -6.329 -6.913 1.00 56.31 115 ARG A CA 1
ATOM 878 C C . ARG A 1 115 ? -12.793 -7.725 -7.207 1.00 56.31 115 ARG A C 1
ATOM 880 O O . ARG A 1 115 ? -13.789 -7.827 -7.915 1.00 56.31 115 ARG A O 1
ATOM 887 N N . ARG A 1 116 ? -12.154 -8.806 -6.746 1.00 53.56 116 ARG A N 1
ATOM 888 C CA . ARG A 1 116 ? -12.599 -10.179 -7.049 1.00 53.56 116 ARG A CA 1
ATOM 889 C C . ARG A 1 116 ? -13.616 -10.754 -6.061 1.00 53.56 116 ARG A C 1
ATOM 891 O O . ARG A 1 116 ? -14.180 -11.797 -6.376 1.00 53.56 116 ARG A O 1
ATOM 898 N N . TYR A 1 117 ? -13.892 -10.101 -4.931 1.00 51.03 117 TYR A N 1
ATOM 899 C CA . TYR A 1 117 ? -14.797 -10.647 -3.915 1.00 51.03 117 TYR A CA 1
ATOM 900 C C . TYR A 1 117 ? -15.824 -9.628 -3.432 1.00 51.03 117 TYR A C 1
ATOM 902 O O . TYR A 1 117 ? -15.738 -9.117 -2.326 1.00 51.03 117 TYR A O 1
ATOM 910 N N . GLY A 1 118 ? -16.852 -9.404 -4.249 1.00 46.94 118 GLY A N 1
ATOM 911 C CA . GLY A 1 118 ? -18.089 -8.756 -3.803 1.00 46.94 118 GLY A CA 1
ATOM 912 C C . GLY A 1 118 ? -19.010 -9.660 -2.969 1.00 46.94 118 GLY A C 1
ATOM 913 O O . GLY A 1 118 ? -20.123 -9.255 -2.669 1.00 46.94 118 GLY A O 1
ATOM 914 N N . THR A 1 119 ? -18.619 -10.893 -2.618 1.00 46.09 119 THR A N 1
ATOM 915 C CA . THR A 1 119 ? -19.483 -11.835 -1.878 1.00 46.09 119 THR A CA 1
ATOM 916 C C . THR A 1 119 ? -18.673 -12.883 -1.097 1.00 46.09 119 THR A C 1
ATOM 918 O O . THR A 1 119 ? -18.536 -14.028 -1.510 1.00 46.09 119 THR A O 1
ATOM 921 N N . PHE A 1 120 ? -18.150 -12.524 0.076 1.00 47.09 120 PHE A N 1
ATOM 922 C CA . PHE A 1 120 ? -17.832 -13.505 1.129 1.00 47.09 120 PHE A CA 1
ATOM 923 C C . PHE A 1 120 ? -18.503 -13.075 2.442 1.00 47.09 120 PHE A C 1
ATOM 925 O O . PH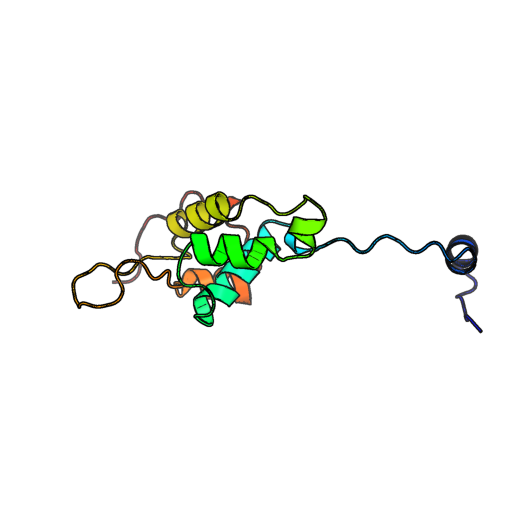E A 1 120 ? -17.877 -12.915 3.482 1.00 47.09 120 PHE A O 1
ATOM 932 N N . SER A 1 121 ? -19.820 -12.860 2.378 1.00 45.44 121 SER A N 1
ATOM 933 C CA . SER A 1 121 ? -20.666 -12.730 3.564 1.00 45.44 121 SER A CA 1
ATOM 934 C C . SER A 1 121 ? -21.197 -14.110 3.952 1.00 45.44 121 SER A C 1
ATOM 936 O O . SER A 1 121 ? -22.179 -14.586 3.385 1.00 45.44 121 SER A O 1
ATOM 938 N N . SER A 1 122 ? -20.508 -14.785 4.877 1.00 40.91 122 SER A N 1
ATOM 939 C CA . SER A 1 122 ? -21.131 -15.514 5.997 1.00 40.91 122 SER A CA 1
ATOM 940 C C . SER A 1 122 ? -20.073 -16.112 6.939 1.00 40.91 122 SER A C 1
ATOM 942 O O . SER A 1 122 ? -19.046 -16.615 6.473 1.00 40.91 122 SER A O 1
ATOM 944 N N . PRO A 1 123 ? -20.308 -16.078 8.264 1.00 51.31 123 PRO A N 1
ATOM 945 C CA . PRO A 1 123 ? -19.357 -16.521 9.272 1.00 51.31 123 PRO A CA 1
ATOM 946 C C . PRO A 1 123 ? -19.439 -18.042 9.443 1.00 51.31 123 PRO A C 1
ATOM 948 O O . PRO A 1 123 ? -20.448 -18.569 9.897 1.00 51.31 123 PRO A O 1
ATOM 951 N N . ILE A 1 124 ? -18.364 -18.757 9.115 1.00 45.81 124 ILE A N 1
ATOM 952 C CA . ILE A 1 124 ? -18.197 -20.173 9.481 1.00 45.81 124 ILE A CA 1
ATOM 953 C C . ILE A 1 124 ? -17.021 -20.277 10.447 1.00 45.81 124 ILE A C 1
ATOM 955 O O . ILE A 1 124 ? -16.023 -20.884 10.102 1.00 45.81 124 ILE A O 1
ATOM 959 N N . TRP A 1 125 ? -17.104 -19.635 11.613 1.00 41.72 125 TRP A N 1
ATOM 960 C CA . TRP A 1 125 ? -16.275 -19.965 12.782 1.00 41.72 125 TRP A CA 1
ATOM 961 C C . TRP A 1 125 ? -17.022 -19.518 14.050 1.00 41.72 125 TRP A C 1
ATOM 963 O O . TRP A 1 125 ? -16.734 -18.461 14.611 1.00 41.72 125 TRP A O 1
ATOM 973 N N . THR A 1 126 ? -18.023 -20.304 14.449 1.00 46.41 126 THR A N 1
ATOM 974 C CA . THR A 1 126 ? -18.417 -20.474 15.860 1.00 46.41 126 THR A CA 1
ATOM 975 C C . THR A 1 126 ? -17.786 -21.748 16.380 1.00 46.41 126 THR A C 1
ATOM 977 O O . THR A 1 126 ? -17.856 -22.743 15.621 1.00 46.41 126 THR A O 1
#

Sequence (126 aa):
MLIAPRWKKAEARIYLSGKFEPIKSALSQPVALAEQIIAEVASGLSRSPQQLSSTFSASLAAWQQKLPDVEAITEQMLEAGMLYCPDTNKGEDTDKLKVTKLGWVAVAKLKFSPRRYGTFSSPIWT

Radius of gyration: 20.22 Å; chains: 1; bounding box: 54×33×57 Å

pLDDT: mean 80.7, std 16.18, range [40.91, 96.75]